Protein AF-A0A6A4B8Z6-F1 (afdb_monomer)

Radius of gyration: 20.0 Å; Cα contacts (8 Å, |Δi|>4): 43; chains: 1; bounding box: 44×34×50 Å

Organism: NCBI:txid129364

pLDDT: mean 90.83, std 5.11, range [62.97, 97.56]

Sequence (91 aa):
MSWESLKASGNPIYETAREFADVFPDKIPAELPADRGVRHEVDLAPGSTYCVTRQWPLPRDQVKAIDDFFEGRRQAGHVRESISPHSSPTF

Structure (mmCIF, N/CA/C/O backbone):
data_AF-A0A6A4B8Z6-F1
#
_entry.id   AF-A0A6A4B8Z6-F1
#
loop_
_atom_site.group_PDB
_atom_site.id
_atom_site.type_symbol
_atom_site.label_atom_id
_atom_site.label_alt_id
_atom_site.label_comp_id
_atom_site.label_asym_id
_atom_site.label_entity_id
_atom_site.label_seq_id
_atom_site.pdbx_PDB_ins_code
_atom_site.Cartn_x
_atom_site.Cartn_y
_atom_site.Cartn_z
_atom_site.occupancy
_atom_site.B_iso_or_equiv
_atom_site.auth_seq_id
_atom_site.auth_comp_id
_atom_site.auth_asym_id
_atom_site.auth_atom_id
_atom_site.pdbx_PDB_model_num
ATOM 1 N N . MET A 1 1 ? -7.190 11.948 13.828 1.00 62.97 1 MET A N 1
ATOM 2 C CA . MET A 1 1 ? -8.221 12.397 14.788 1.00 62.97 1 MET A CA 1
ATOM 3 C C . MET A 1 1 ? -8.208 11.378 15.916 1.00 62.97 1 MET A C 1
ATOM 5 O O . MET A 1 1 ? -8.369 10.208 15.609 1.00 62.97 1 MET A O 1
ATOM 9 N N . SER A 1 2 ? -7.868 11.750 17.153 1.00 85.06 2 SER A N 1
ATOM 10 C CA . SER A 1 2 ? -7.790 10.772 18.251 1.00 85.06 2 SER A CA 1
ATOM 11 C C . SER A 1 2 ? -9.183 10.471 18.813 1.00 85.06 2 SER A C 1
ATOM 13 O O . SER A 1 2 ? -10.091 11.299 18.694 1.00 85.06 2 SER A O 1
ATOM 15 N N . TRP A 1 3 ? -9.347 9.312 19.461 1.00 87.69 3 TRP A N 1
ATOM 16 C CA . TRP A 1 3 ? -10.575 8.960 20.190 1.00 87.69 3 TRP A CA 1
ATOM 17 C C . TRP A 1 3 ? -10.982 10.042 21.200 1.00 87.69 3 TRP A C 1
ATOM 19 O O . TRP A 1 3 ? -12.166 10.344 21.341 1.00 87.69 3 TRP A O 1
ATOM 29 N N . GLU A 1 4 ? -9.995 10.680 21.831 1.00 88.75 4 GLU A N 1
ATOM 30 C CA . GLU A 1 4 ? -10.188 11.798 22.759 1.00 88.75 4 GLU A CA 1
ATOM 31 C C . GLU A 1 4 ? -10.760 13.040 22.068 1.00 88.75 4 GLU A C 1
ATOM 33 O O . GLU A 1 4 ? -11.699 13.652 22.573 1.00 88.75 4 GLU A O 1
ATOM 38 N N . SER A 1 5 ? -10.264 13.394 20.876 1.00 90.06 5 SER A N 1
ATOM 39 C CA . SER A 1 5 ? -10.829 14.503 20.100 1.00 90.06 5 SER A CA 1
ATOM 40 C C . SER A 1 5 ? -12.268 14.222 19.662 1.00 90.06 5 SER A C 1
ATOM 42 O O . SER A 1 5 ? -13.099 15.128 19.677 1.00 90.06 5 SER A O 1
ATOM 44 N N . LEU A 1 6 ? -12.579 12.974 19.292 1.00 88.50 6 LEU A N 1
ATOM 45 C CA . LEU A 1 6 ? -13.931 12.582 18.894 1.00 88.50 6 LEU A CA 1
ATOM 46 C C . LEU A 1 6 ? -14.903 12.669 20.078 1.00 88.50 6 LEU A C 1
ATOM 48 O O . LEU A 1 6 ? -15.976 13.254 19.938 1.00 88.50 6 LEU A O 1
ATOM 52 N N . LYS A 1 7 ? -14.494 12.185 21.256 1.00 90.31 7 LYS A N 1
ATOM 53 C CA . LYS A 1 7 ? -15.271 12.297 22.496 1.00 90.31 7 LYS A CA 1
ATOM 54 C C . LYS A 1 7 ? -15.514 13.754 22.891 1.00 90.31 7 LYS A C 1
ATOM 56 O O . LYS A 1 7 ? -16.648 14.147 23.149 1.00 90.31 7 LYS A O 1
ATOM 61 N N . ALA A 1 8 ? -14.454 14.564 22.900 1.00 93.06 8 ALA A N 1
ATOM 62 C CA . ALA A 1 8 ? -14.506 15.967 23.308 1.00 93.06 8 ALA A CA 1
ATOM 63 C C . ALA A 1 8 ? -15.365 16.834 22.375 1.00 93.06 8 ALA A C 1
ATOM 65 O O . ALA A 1 8 ? -15.922 17.838 22.810 1.00 93.06 8 ALA A O 1
ATOM 66 N N . SER A 1 9 ? -15.506 16.439 21.106 1.00 93.12 9 SER A N 1
ATOM 67 C CA . SER A 1 9 ? -16.354 17.147 20.142 1.00 93.12 9 SER A CA 1
ATOM 68 C C . SER A 1 9 ? -17.861 16.997 20.395 1.00 93.12 9 SER A C 1
ATOM 70 O O . SER A 1 9 ? -18.647 17.670 19.734 1.00 93.12 9 SER A O 1
ATOM 72 N N . GLY A 1 10 ? -18.280 16.120 21.319 1.00 91.31 10 GLY A N 1
ATOM 73 C CA . GLY A 1 10 ? -19.697 15.828 21.555 1.00 91.31 10 GLY A CA 1
ATOM 74 C C . GLY A 1 10 ? -20.374 15.153 20.359 1.00 91.31 10 GLY A C 1
ATOM 75 O O . GLY A 1 10 ? -21.593 15.229 20.216 1.00 91.31 10 GLY A O 1
ATOM 76 N N . ASN A 1 11 ? -19.590 14.529 19.472 1.00 90.94 11 ASN A N 1
ATOM 77 C CA . ASN A 1 11 ? -20.118 13.884 18.282 1.00 90.94 11 ASN A CA 1
ATOM 78 C C . ASN A 1 11 ? -21.015 12.701 18.696 1.00 90.94 11 ASN A C 1
ATOM 80 O O . ASN A 1 11 ? -20.529 11.797 19.382 1.00 90.94 11 ASN A O 1
ATOM 84 N N . PRO A 1 12 ? -22.289 12.659 18.261 1.00 93.31 12 PRO A N 1
ATOM 85 C CA . PRO A 1 12 ? -23.224 11.596 18.636 1.00 93.31 12 PRO A CA 1
ATOM 86 C C . PRO A 1 12 ? -22.782 10.204 18.163 1.00 93.31 12 PRO A C 1
ATOM 88 O O . PRO A 1 12 ? -23.282 9.202 18.661 1.00 93.31 12 PRO A O 1
ATOM 91 N N . ILE A 1 13 ? -21.833 10.130 17.226 1.00 90.81 13 ILE A N 1
ATOM 92 C CA . ILE A 1 13 ? -21.278 8.880 16.700 1.00 90.81 13 ILE A CA 1
ATOM 93 C C . ILE A 1 13 ? -20.213 8.291 17.641 1.00 90.81 13 ILE A C 1
ATOM 95 O O . ILE A 1 13 ? -19.836 7.141 17.455 1.00 90.81 13 ILE A O 1
ATOM 99 N N . TYR A 1 14 ? -19.726 9.018 18.659 1.00 92.00 14 TYR A N 1
ATOM 100 C CA . TYR A 1 14 ? -18.632 8.539 19.519 1.00 92.00 14 TYR A CA 1
ATOM 101 C C . TYR A 1 14 ? -18.906 7.158 20.130 1.00 92.00 14 TYR A C 1
ATOM 103 O O . TYR A 1 14 ? -18.065 6.273 19.993 1.00 92.00 14 TYR A O 1
ATOM 111 N N . GLU A 1 15 ? -20.074 6.959 20.747 1.00 93.12 15 GLU A N 1
ATOM 112 C CA . GLU A 1 15 ? -20.430 5.682 21.381 1.00 93.12 15 GLU A CA 1
ATOM 113 C C . GLU A 1 15 ? -20.481 4.543 20.355 1.00 93.12 15 GLU A C 1
ATOM 115 O O . GLU A 1 15 ? -19.849 3.507 20.548 1.00 93.12 15 GLU A O 1
ATOM 120 N N . THR A 1 16 ? -21.133 4.769 19.209 1.00 93.31 16 THR A N 1
ATOM 121 C CA . THR A 1 16 ? -21.189 3.786 18.118 1.00 93.31 16 THR A CA 1
ATOM 122 C C . THR A 1 16 ? -19.801 3.479 17.563 1.00 93.31 16 THR A C 1
ATOM 124 O O . THR A 1 16 ? -19.442 2.324 17.392 1.00 93.31 16 THR A O 1
ATOM 127 N N . ALA A 1 17 ? -18.972 4.486 17.295 1.00 91.06 17 ALA A N 1
ATOM 128 C CA . ALA A 1 17 ? -17.622 4.259 16.791 1.00 91.06 17 ALA A CA 1
ATOM 129 C C . ALA A 1 17 ? -16.760 3.504 17.812 1.00 91.06 17 ALA A C 1
ATOM 131 O O . ALA A 1 17 ? -15.932 2.680 17.427 1.00 91.06 17 ALA A O 1
ATOM 132 N N . ARG A 1 18 ? -16.958 3.771 19.110 1.00 91.81 18 ARG A N 1
ATOM 133 C CA . ARG A 1 18 ? -16.217 3.115 20.187 1.00 91.81 18 ARG A CA 1
ATOM 134 C C . ARG A 1 18 ? -16.587 1.640 20.335 1.00 91.81 18 ARG A C 1
ATOM 136 O O . ARG A 1 18 ? -15.701 0.852 20.653 1.00 91.81 18 ARG A O 1
ATOM 143 N N . GLU A 1 19 ? -17.841 1.278 20.075 1.00 94.25 19 GLU A N 1
ATOM 144 C CA . GLU A 1 19 ? -18.309 -0.115 20.017 1.00 94.25 19 GLU A CA 1
ATOM 145 C C . GLU A 1 19 ? -17.541 -0.935 18.967 1.00 94.25 19 GLU A C 1
ATOM 147 O O . GLU A 1 19 ? -17.157 -2.066 19.244 1.00 94.25 19 GLU A O 1
ATOM 152 N N . PHE A 1 20 ? -17.234 -0.335 17.812 1.00 92.12 20 PHE A N 1
ATOM 153 C CA . PHE A 1 20 ? -16.495 -0.967 16.708 1.00 92.12 20 PHE A CA 1
ATOM 154 C C . PHE A 1 20 ? -15.010 -0.576 16.672 1.00 92.12 20 PHE A C 1
ATOM 156 O O . PHE A 1 20 ? -14.397 -0.527 15.603 1.00 92.12 20 PHE A O 1
ATOM 163 N N . ALA A 1 21 ? -14.408 -0.242 17.818 1.00 89.56 21 ALA A N 1
ATOM 164 C CA . ALA A 1 21 ? -13.016 0.217 17.864 1.00 89.56 21 ALA A CA 1
ATOM 165 C C . ALA A 1 21 ? -12.012 -0.826 17.330 1.00 89.56 21 ALA A C 1
ATOM 167 O O . ALA A 1 21 ? -10.949 -0.455 16.838 1.00 89.56 21 ALA A O 1
ATOM 168 N N . ASP A 1 22 ? -12.352 -2.114 17.393 1.00 87.00 22 ASP A N 1
ATOM 169 C CA . ASP A 1 22 ? -11.587 -3.228 16.825 1.00 87.00 22 ASP A CA 1
ATOM 170 C C . ASP A 1 22 ? -11.535 -3.203 15.287 1.00 87.00 22 ASP A C 1
ATOM 172 O O . ASP A 1 22 ? -10.539 -3.621 14.696 1.00 87.00 22 ASP A O 1
ATOM 176 N N . VAL A 1 23 ? -12.567 -2.655 14.636 1.00 87.69 23 VAL A N 1
ATOM 177 C CA . VAL A 1 23 ? -12.630 -2.458 13.177 1.00 87.69 23 VAL A CA 1
ATOM 178 C C . VAL A 1 23 ? -11.748 -1.288 12.722 1.00 87.69 23 VAL A C 1
ATOM 180 O O . VAL A 1 23 ? 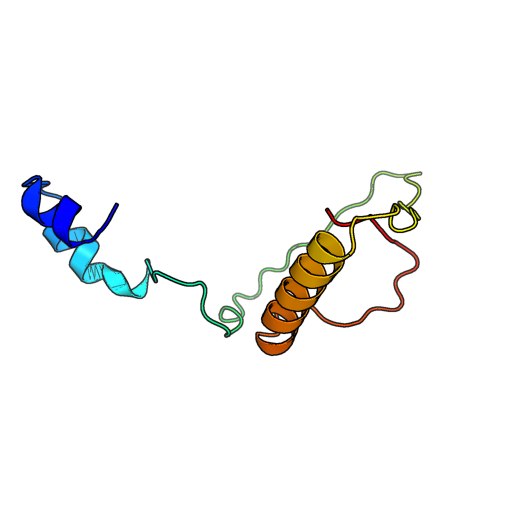-11.328 -1.242 11.563 1.00 87.69 23 VAL A O 1
ATOM 183 N N . PHE A 1 24 ? -11.416 -0.364 13.628 1.00 86.94 24 PHE A N 1
ATOM 184 C CA . PHE A 1 24 ? -10.600 0.825 13.358 1.00 86.94 24 PHE A CA 1
ATOM 185 C C . PHE A 1 24 ? -9.275 0.810 14.142 1.00 86.94 24 PHE A C 1
ATOM 187 O O . PHE A 1 24 ? -9.035 1.703 14.961 1.00 86.94 24 PHE A O 1
ATOM 194 N N . PRO A 1 25 ? -8.390 -0.180 13.918 1.00 85.75 25 PRO A N 1
ATOM 195 C CA . PRO A 1 25 ? -7.122 -0.240 14.626 1.00 85.75 25 PRO A CA 1
ATOM 196 C C . PRO A 1 25 ? -6.193 0.900 14.184 1.00 85.75 25 PRO A C 1
ATOM 198 O O . PRO A 1 25 ? -6.121 1.249 13.005 1.00 85.75 25 PRO A O 1
ATOM 201 N N . ASP A 1 26 ? -5.406 1.433 15.122 1.00 84.44 26 ASP A N 1
ATOM 202 C CA . ASP A 1 26 ? -4.428 2.500 14.842 1.00 84.44 26 ASP A CA 1
ATOM 203 C C . ASP A 1 26 ? -3.315 2.053 13.876 1.00 84.44 26 ASP A C 1
ATOM 205 O O . ASP A 1 26 ? -2.642 2.875 13.249 1.00 84.44 26 ASP A O 1
ATOM 209 N N . LYS A 1 27 ? -3.087 0.739 13.776 1.00 83.31 27 LYS A N 1
ATOM 210 C CA . LYS A 1 27 ? -2.110 0.114 12.881 1.00 83.31 27 LYS A CA 1
ATOM 211 C C . LYS A 1 27 ? -2.747 -1.082 12.192 1.00 83.31 27 LYS A C 1
ATOM 213 O O . LYS A 1 27 ? -3.507 -1.823 12.806 1.00 83.31 27 LYS A O 1
ATOM 218 N N . ILE A 1 28 ? -2.383 -1.299 10.931 1.00 81.94 28 ILE A N 1
ATOM 219 C CA . ILE A 1 28 ? -2.803 -2.491 10.192 1.00 81.94 28 ILE A CA 1
ATOM 220 C C . ILE A 1 28 ? -2.227 -3.727 10.906 1.00 81.94 28 ILE A C 1
ATOM 222 O O . ILE A 1 28 ? -1.011 -3.758 11.129 1.00 81.94 28 ILE A O 1
ATOM 226 N N . PRO A 1 29 ? -3.057 -4.725 11.264 1.00 82.56 29 PRO A N 1
ATOM 227 C CA . PRO A 1 29 ? -2.581 -5.967 11.859 1.00 82.56 29 PRO A CA 1
ATOM 228 C C . PRO A 1 29 ? -1.545 -6.660 10.971 1.00 82.56 29 PRO A C 1
ATOM 230 O O . PRO A 1 29 ? -1.578 -6.551 9.746 1.00 82.56 29 PRO A O 1
ATOM 233 N N . ALA A 1 30 ? -0.626 -7.394 11.594 1.00 80.25 30 ALA A N 1
ATOM 234 C CA . ALA A 1 30 ? 0.368 -8.186 10.873 1.00 80.25 30 ALA A CA 1
ATOM 235 C C . ALA A 1 30 ? -0.197 -9.517 10.334 1.00 80.25 30 ALA A C 1
ATOM 237 O O . ALA A 1 30 ? 0.541 -10.306 9.757 1.00 80.25 30 ALA A O 1
ATOM 238 N N . GLU A 1 31 ? -1.484 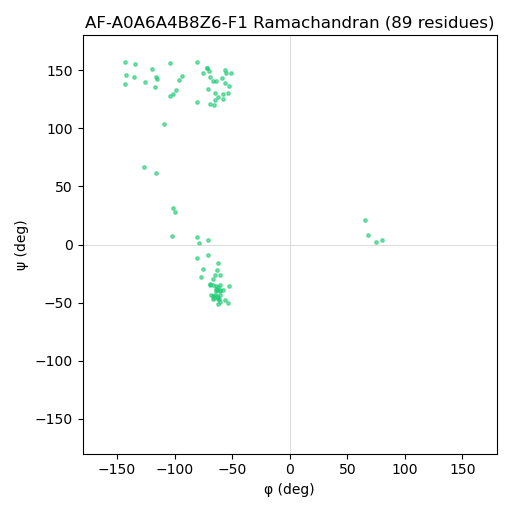-9.782 10.550 1.00 81.25 31 GLU A N 1
ATOM 239 C CA . GLU A 1 31 ? -2.156 -11.004 10.124 1.00 81.25 31 GLU A CA 1
ATOM 240 C C . GLU A 1 31 ? -2.873 -10.788 8.791 1.00 81.25 31 GLU A C 1
ATOM 242 O O . GLU A 1 31 ? -3.482 -9.742 8.550 1.00 81.25 31 GLU A O 1
ATOM 247 N N . LEU A 1 32 ? -2.832 -11.806 7.929 1.00 80.88 32 LEU A N 1
ATOM 248 C CA . LEU A 1 32 ? -3.630 -11.800 6.712 1.00 80.88 32 LEU A CA 1
ATOM 249 C C . LEU A 1 32 ? -5.123 -11.865 7.069 1.00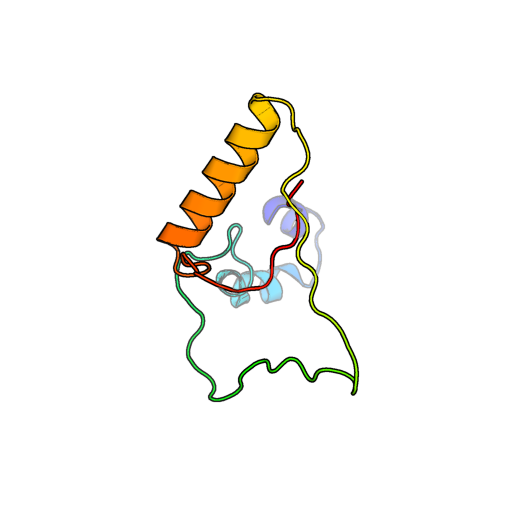 80.88 32 LEU A C 1
ATOM 251 O O . LEU A 1 32 ? -5.505 -12.628 7.960 1.00 80.88 32 LEU A O 1
ATOM 255 N N . PRO A 1 33 ? -5.986 -11.121 6.356 1.00 83.25 33 PRO A N 1
ATOM 256 C CA . PRO A 1 33 ? -7.424 -11.249 6.523 1.00 83.25 33 PRO A CA 1
ATOM 257 C C . PRO A 1 33 ? -7.881 -12.694 6.313 1.00 83.25 33 PRO A C 1
ATOM 259 O O . PRO A 1 33 ? -7.326 -13.414 5.478 1.00 83.25 33 PRO A O 1
ATOM 262 N N . ALA A 1 34 ? -8.933 -13.094 7.028 1.00 86.94 34 ALA A N 1
ATOM 263 C CA . ALA A 1 34 ? -9.566 -14.392 6.825 1.00 86.94 34 ALA A CA 1
ATOM 264 C C . ALA A 1 34 ? -9.928 -14.597 5.345 1.00 86.94 34 ALA A C 1
ATOM 266 O O . ALA A 1 34 ? -10.461 -13.688 4.698 1.00 86.94 34 ALA A O 1
ATOM 267 N N . ASP A 1 35 ? -9.656 -15.792 4.817 1.00 89.81 35 ASP A N 1
ATOM 268 C CA . ASP A 1 35 ? -10.002 -16.124 3.438 1.00 89.81 35 ASP A CA 1
ATOM 269 C C . ASP A 1 35 ? -11.527 -16.139 3.272 1.00 89.81 35 ASP A C 1
ATOM 271 O O . ASP A 1 35 ? -12.236 -16.899 3.931 1.00 89.81 35 ASP A O 1
ATOM 275 N N . ARG A 1 36 ? -12.034 -15.275 2.389 1.00 93.31 36 ARG A N 1
ATOM 276 C CA . ARG A 1 36 ? -13.462 -15.170 2.057 1.00 93.31 36 ARG A CA 1
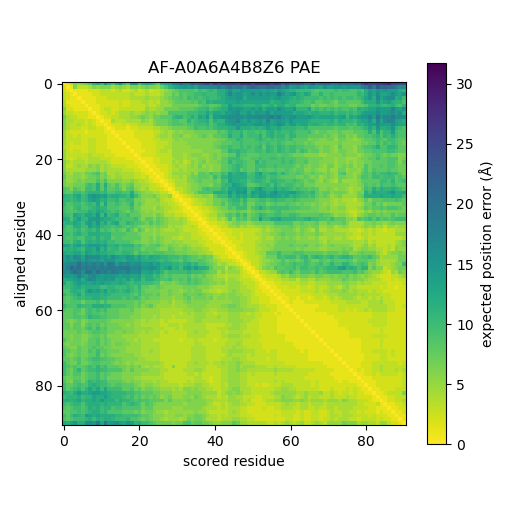ATOM 277 C C . ARG A 1 36 ? -13.808 -15.846 0.727 1.00 93.31 36 ARG A C 1
ATOM 279 O O . ARG A 1 36 ? -14.917 -15.669 0.236 1.00 93.31 36 ARG A O 1
ATOM 286 N N . GLY A 1 37 ? -12.867 -16.567 0.113 1.00 93.88 37 GLY A N 1
ATOM 287 C CA . GLY A 1 37 ? -13.057 -17.246 -1.172 1.00 93.88 37 GLY A CA 1
ATOM 288 C C . GLY A 1 37 ? -13.068 -16.317 -2.391 1.00 93.88 37 GLY A C 1
ATOM 289 O O . GLY A 1 37 ? -13.233 -16.786 -3.512 1.00 93.88 37 GLY A O 1
ATOM 290 N N . VAL A 1 38 ? -12.866 -15.010 -2.197 1.00 92.50 38 VAL A N 1
ATOM 291 C CA . VAL A 1 38 ? -12.768 -14.016 -3.274 1.00 92.50 38 VAL A CA 1
ATOM 292 C C . VAL A 1 38 ? -11.303 -13.633 -3.455 1.00 92.50 38 VAL A C 1
ATOM 294 O O . VAL A 1 38 ? -10.627 -13.262 -2.494 1.00 92.50 38 VAL A O 1
ATOM 297 N N . ARG A 1 39 ? -10.805 -13.717 -4.691 1.00 91.56 39 ARG A N 1
ATOM 298 C CA . ARG A 1 39 ? -9.428 -13.366 -5.056 1.00 91.56 39 ARG A CA 1
ATOM 299 C C . ARG A 1 39 ? -9.437 -12.190 -6.025 1.00 91.56 39 ARG A C 1
ATOM 301 O O . ARG A 1 39 ? -10.334 -12.074 -6.853 1.00 91.56 39 ARG A O 1
ATOM 308 N N . HIS A 1 40 ? -8.443 -11.316 -5.898 1.00 91.44 40 HIS A N 1
ATOM 309 C CA . HIS A 1 40 ? -8.189 -10.298 -6.907 1.00 91.44 40 HIS A CA 1
ATOM 310 C C . HIS A 1 40 ? -7.413 -10.937 -8.057 1.00 91.44 40 HIS A C 1
ATOM 312 O O . HIS A 1 40 ? -6.335 -11.490 -7.837 1.00 91.44 40 HIS A O 1
ATOM 318 N N . GLU A 1 41 ? -7.970 -10.854 -9.258 1.00 94.38 41 GLU A N 1
ATOM 319 C CA . GLU A 1 41 ? -7.319 -11.240 -10.503 1.00 94.38 41 GLU A CA 1
ATOM 320 C C . GLU A 1 41 ? -7.144 -9.988 -11.366 1.00 94.38 41 GLU A C 1
ATOM 322 O O . GLU A 1 41 ? -7.978 -9.079 -11.337 1.00 94.38 41 GLU A O 1
ATOM 327 N N . VAL A 1 42 ? -6.019 -9.915 -12.074 1.00 91.50 42 VAL A N 1
ATOM 328 C CA . VAL A 1 42 ? -5.697 -8.797 -12.962 1.00 91.50 42 VAL A CA 1
ATOM 329 C C . VAL A 1 42 ? -5.784 -9.303 -14.392 1.00 91.50 42 VAL A C 1
ATOM 331 O O . VAL A 1 42 ? -4.872 -9.983 -14.865 1.00 91.50 42 VAL A O 1
ATOM 334 N N . ASP A 1 43 ? -6.868 -8.946 -15.075 1.00 92.62 43 ASP A N 1
ATOM 335 C CA . ASP A 1 43 ? -7.025 -9.223 -16.498 1.00 92.62 43 ASP A CA 1
ATOM 336 C C . ASP A 1 43 ? -6.082 -8.346 -17.321 1.00 92.62 43 ASP A C 1
ATOM 338 O O . ASP A 1 43 ? -5.975 -7.131 -17.127 1.00 92.62 43 ASP A O 1
ATOM 342 N N . LEU A 1 44 ? -5.402 -8.969 -18.279 1.00 90.06 44 LEU A N 1
ATOM 343 C CA . LEU A 1 44 ? -4.489 -8.285 -19.183 1.00 90.06 44 LEU A CA 1
ATOM 344 C C . LEU A 1 44 ? -5.186 -8.005 -20.508 1.00 90.06 44 LEU A C 1
ATOM 346 O O . LEU A 1 44 ? -5.801 -8.889 -21.107 1.00 90.06 44 LEU A O 1
ATOM 350 N N . ALA A 1 45 ? -5.050 -6.775 -20.998 1.00 93.06 45 ALA A N 1
ATOM 351 C CA . ALA A 1 45 ? -5.518 -6.438 -22.332 1.00 93.06 45 ALA A CA 1
ATOM 352 C C . ALA A 1 45 ? -4.723 -7.235 -23.391 1.00 93.06 45 ALA A C 1
ATOM 354 O O . ALA A 1 45 ? -3.501 -7.374 -23.265 1.00 93.06 45 ALA A O 1
ATOM 355 N N . PRO A 1 46 ? -5.365 -7.727 -24.467 1.00 94.69 46 PRO A N 1
ATOM 356 C CA . PRO A 1 46 ? -4.660 -8.414 -25.543 1.00 94.69 46 PRO A CA 1
ATOM 357 C C . PRO A 1 46 ? -3.513 -7.564 -26.107 1.00 94.69 46 PRO A C 1
ATOM 359 O O . PRO A 1 46 ? -3.698 -6.394 -26.438 1.00 94.69 46 PRO A O 1
ATOM 362 N N . GLY A 1 47 ? -2.322 -8.156 -26.220 1.00 92.25 47 GLY A N 1
ATOM 363 C CA . GLY A 1 47 ? -1.126 -7.473 -26.724 1.00 92.25 47 GLY A CA 1
ATOM 364 C C . GLY A 1 47 ? -0.404 -6.579 -25.709 1.00 92.25 47 GLY A C 1
ATOM 365 O O . GLY A 1 47 ? 0.578 -5.939 -26.079 1.00 92.25 47 GLY A O 1
ATOM 366 N N . SER A 1 48 ? -0.835 -6.534 -24.441 1.00 88.94 48 SER A N 1
ATOM 367 C CA . SER A 1 48 ? -0.110 -5.796 -23.405 1.00 88.94 48 SER A CA 1
ATOM 368 C C . SER A 1 48 ? 1.268 -6.407 -23.153 1.00 88.94 48 SER A C 1
ATOM 370 O O . SER A 1 48 ? 1.387 -7.608 -22.905 1.00 88.94 48 SER A O 1
ATOM 372 N N . THR A 1 49 ? 2.299 -5.568 -23.148 1.00 86.44 49 THR A N 1
ATOM 373 C CA . THR A 1 49 ? 3.634 -5.942 -22.679 1.00 86.44 49 THR A CA 1
ATOM 374 C C . THR A 1 49 ? 3.800 -5.570 -21.217 1.00 86.44 49 THR A C 1
ATOM 376 O O . THR A 1 49 ? 3.321 -4.533 -20.762 1.00 86.44 49 THR A O 1
ATOM 379 N N . 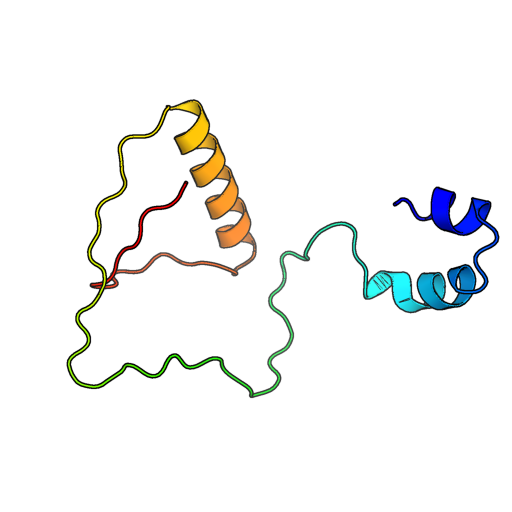TYR A 1 50 ? 4.535 -6.394 -20.490 1.00 82.12 50 TYR A N 1
ATOM 380 C CA . TYR A 1 50 ? 4.781 -6.194 -19.075 1.00 82.12 50 TYR A CA 1
ATOM 381 C C . TYR A 1 50 ? 5.796 -5.090 -18.784 1.00 82.12 50 TYR A C 1
ATOM 383 O O . TYR A 1 50 ? 6.752 -4.891 -19.534 1.00 82.12 50 TYR A O 1
ATOM 391 N N . CYS A 1 51 ? 5.613 -4.402 -17.655 1.00 83.81 51 CYS A N 1
ATOM 392 C CA . CYS A 1 51 ? 6.611 -3.475 -17.133 1.00 83.81 51 CYS A CA 1
ATOM 393 C C . CYS A 1 51 ? 7.832 -4.258 -16.636 1.00 83.81 51 CYS A C 1
ATOM 395 O O . CYS A 1 51 ? 7.717 -5.085 -15.730 1.00 83.81 51 CYS A O 1
ATOM 397 N N . VAL A 1 52 ? 8.999 -3.968 -17.212 1.00 90.31 52 VAL A N 1
ATOM 398 C CA . VAL A 1 52 ? 10.304 -4.484 -16.770 1.00 90.31 52 VAL A CA 1
ATOM 399 C C . VAL A 1 52 ? 11.233 -3.300 -16.544 1.00 90.31 52 VAL A C 1
ATOM 401 O O . VAL A 1 52 ? 12.184 -3.051 -17.285 1.00 90.31 52 VAL A O 1
ATOM 404 N N . THR A 1 53 ? 10.902 -2.506 -15.532 1.00 90.62 53 THR A N 1
ATOM 405 C CA . THR A 1 53 ? 11.636 -1.284 -15.210 1.00 90.62 53 THR A CA 1
ATOM 406 C C . THR A 1 53 ? 12.561 -1.547 -14.030 1.00 90.62 53 THR A C 1
ATOM 408 O O . THR A 1 53 ? 12.139 -2.100 -13.010 1.00 90.62 53 THR A O 1
ATOM 411 N N . ARG A 1 54 ? 13.839 -1.174 -14.172 1.00 90.44 54 ARG A N 1
ATOM 412 C CA . ARG A 1 54 ? 14.820 -1.258 -13.082 1.00 90.44 54 ARG A CA 1
ATOM 413 C C . ARG A 1 54 ? 14.541 -0.186 -12.032 1.00 90.44 54 ARG A C 1
ATOM 415 O O . ARG A 1 54 ? 14.038 0.884 -12.359 1.00 90.44 54 ARG A O 1
ATOM 422 N N . GLN A 1 55 ? 14.925 -0.462 -10.789 1.00 94.06 55 GLN A N 1
ATOM 423 C CA . GLN A 1 55 ? 14.884 0.535 -9.725 1.00 94.06 55 GLN A CA 1
ATOM 424 C C . GLN A 1 55 ? 15.742 1.747 -10.109 1.00 94.06 55 GLN A C 1
ATOM 426 O O . GLN A 1 55 ? 16.905 1.597 -10.495 1.00 94.06 55 GLN A O 1
ATOM 431 N N . TRP A 1 56 ? 15.167 2.944 -10.005 1.00 94.31 56 TRP A N 1
ATOM 432 C CA . TRP A 1 56 ? 15.911 4.179 -10.230 1.00 94.31 56 TRP A CA 1
ATOM 433 C C . TRP A 1 56 ? 16.887 4.438 -9.082 1.00 94.31 56 TRP A C 1
ATOM 435 O O . TRP A 1 56 ? 16.615 4.007 -7.959 1.00 94.31 56 TRP A O 1
ATOM 445 N N . PRO A 1 57 ? 18.010 5.138 -9.327 1.00 95.25 57 PRO A N 1
ATOM 446 C CA . PRO A 1 57 ? 18.907 5.533 -8.252 1.00 95.25 57 PRO A CA 1
ATOM 447 C C . PRO A 1 57 ? 18.157 6.387 -7.228 1.00 95.25 57 PRO A C 1
ATOM 449 O O . PRO A 1 57 ? 17.570 7.406 -7.588 1.00 95.25 57 PRO A O 1
ATOM 452 N N . LEU A 1 58 ? 18.195 5.972 -5.964 1.00 96.88 58 LEU A N 1
ATOM 453 C CA . LEU A 1 58 ? 17.598 6.696 -4.846 1.00 96.88 58 LEU A CA 1
ATOM 454 C C . LEU A 1 58 ? 18.679 7.079 -3.820 1.00 96.88 58 LEU A C 1
ATOM 456 O O . LEU A 1 58 ? 19.684 6.369 -3.689 1.00 96.88 58 LEU A O 1
ATOM 460 N N . PRO A 1 59 ? 18.489 8.183 -3.076 1.00 97.56 59 PRO A N 1
ATOM 461 C CA . PRO A 1 59 ? 19.261 8.490 -1.878 1.00 97.56 59 PRO A CA 1
ATOM 462 C C . PRO A 1 59 ? 19.288 7.318 -0.884 1.00 97.56 59 PRO A C 1
ATOM 464 O O . PRO A 1 59 ? 18.334 6.548 -0.775 1.00 97.56 59 PRO A O 1
ATOM 467 N N . ARG A 1 60 ? 20.391 7.170 -0.142 1.00 96.81 60 ARG A N 1
ATOM 468 C CA . ARG A 1 60 ? 20.605 6.013 0.751 1.00 96.81 60 ARG A CA 1
ATOM 469 C C . ARG A 1 60 ? 19.573 5.921 1.875 1.00 96.81 60 ARG A C 1
ATOM 471 O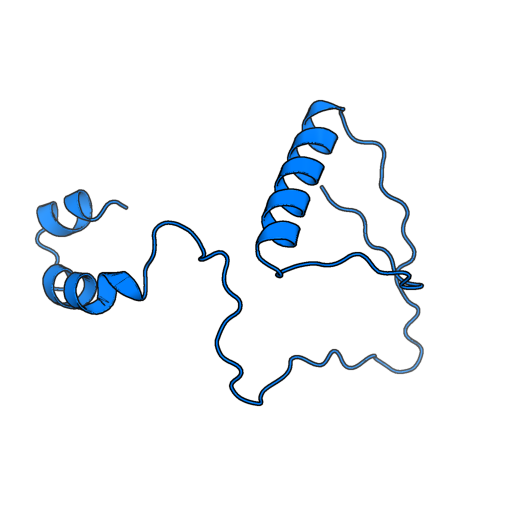 O . ARG A 1 60 ? 19.192 4.823 2.263 1.00 96.81 60 ARG A O 1
ATOM 478 N N . ASP A 1 61 ? 19.151 7.060 2.404 1.00 97.44 61 ASP A N 1
ATOM 479 C CA . ASP A 1 61 ? 18.103 7.175 3.416 1.00 97.44 61 ASP A CA 1
ATOM 480 C C . ASP A 1 61 ? 16.743 6.712 2.881 1.00 97.44 61 ASP A C 1
ATOM 482 O O . ASP A 1 61 ? 16.036 5.979 3.571 1.00 97.44 61 ASP A O 1
ATOM 486 N N . GLN A 1 62 ? 16.424 7.047 1.629 1.00 97.06 62 GLN A N 1
ATOM 487 C CA . GLN A 1 62 ? 15.201 6.596 0.970 1.00 97.06 62 GLN A CA 1
ATOM 488 C C . GLN A 1 62 ? 15.227 5.087 0.699 1.00 97.06 62 GLN A C 1
ATOM 490 O O . GLN A 1 62 ? 14.252 4.401 0.997 1.00 97.06 62 GLN A O 1
ATOM 495 N N . VAL A 1 63 ? 16.357 4.548 0.220 1.00 96.56 63 VAL A N 1
ATOM 496 C CA . VAL A 1 63 ? 16.536 3.092 0.059 1.00 96.56 63 VAL A CA 1
ATOM 497 C C . VAL A 1 63 ? 16.302 2.378 1.389 1.00 96.56 63 VAL A C 1
ATOM 499 O O . VAL A 1 63 ? 15.510 1.444 1.448 1.00 96.56 63 VAL A O 1
ATOM 502 N N . LYS A 1 64 ? 16.906 2.872 2.478 1.00 97.06 64 LYS A N 1
ATOM 503 C CA . LYS A 1 64 ? 16.727 2.277 3.805 1.00 97.06 64 LYS A CA 1
ATOM 504 C C . LYS A 1 64 ? 15.262 2.296 4.259 1.00 97.06 64 LYS A C 1
ATOM 506 O O . LYS A 1 64 ? 14.788 1.306 4.805 1.00 97.06 64 LYS A O 1
ATOM 511 N N . ALA A 1 65 ? 14.549 3.402 4.051 1.00 97.19 65 ALA A N 1
ATOM 512 C CA . ALA A 1 65 ? 13.142 3.506 4.436 1.00 97.19 65 ALA A CA 1
ATOM 513 C C . ALA A 1 65 ? 12.253 2.515 3.664 1.00 97.19 65 ALA A C 1
ATOM 515 O O . ALA A 1 65 ? 11.350 1.912 4.246 1.00 97.19 65 ALA A O 1
ATOM 516 N N . ILE A 1 66 ? 12.533 2.322 2.372 1.00 96.62 66 ILE A N 1
ATOM 517 C CA . ILE A 1 66 ? 11.848 1.341 1.526 1.00 96.62 66 ILE A CA 1
ATOM 518 C C . ILE A 1 66 ? 12.145 -0.085 2.008 1.00 96.62 66 ILE A C 1
ATOM 520 O O . ILE A 1 66 ? 11.215 -0.877 2.169 1.00 96.62 66 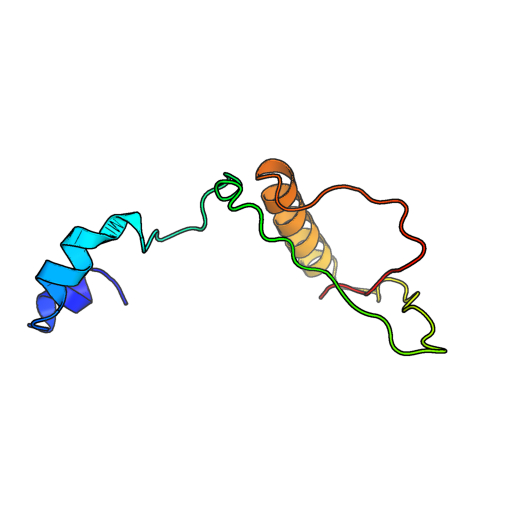ILE A O 1
ATOM 524 N N . ASP A 1 67 ? 13.408 -0.402 2.295 1.00 96.19 67 ASP A N 1
ATOM 525 C CA . ASP A 1 67 ? 13.810 -1.721 2.796 1.00 96.19 67 ASP A CA 1
ATOM 526 C C . ASP A 1 67 ? 13.147 -2.038 4.148 1.00 96.19 67 ASP A C 1
ATOM 528 O O . ASP A 1 67 ? 12.547 -3.104 4.309 1.00 96.19 67 ASP A O 1
ATOM 532 N N . ASP A 1 68 ? 13.172 -1.094 5.099 1.00 96.69 68 ASP A N 1
ATOM 533 C CA . ASP A 1 68 ? 12.516 -1.238 6.406 1.00 96.69 68 ASP A CA 1
ATOM 534 C C . ASP A 1 68 ? 10.991 -1.444 6.242 1.00 96.69 68 ASP A C 1
ATOM 536 O O . ASP A 1 68 ? 10.384 -2.263 6.943 1.00 96.69 68 ASP A O 1
ATOM 540 N N . PHE A 1 69 ? 10.360 -0.732 5.296 1.00 94.44 69 PHE A N 1
ATOM 541 C CA . PHE A 1 69 ? 8.939 -0.887 4.981 1.00 94.44 69 PHE A CA 1
ATOM 542 C C . PHE A 1 69 ? 8.631 -2.296 4.462 1.00 94.44 69 PHE A C 1
ATOM 544 O O . PHE A 1 69 ? 7.733 -2.963 4.986 1.00 94.44 69 PHE A O 1
ATOM 551 N N . PHE A 1 70 ? 9.371 -2.773 3.458 1.00 94.69 70 PHE A N 1
ATOM 552 C CA . PHE A 1 70 ? 9.138 -4.095 2.878 1.00 94.69 70 PHE A CA 1
ATOM 553 C C . PHE A 1 70 ? 9.450 -5.227 3.852 1.00 94.69 70 PHE A C 1
ATOM 555 O O . PHE A 1 70 ? 8.711 -6.210 3.860 1.00 94.69 70 PHE A O 1
ATOM 562 N N . GLU A 1 71 ? 10.454 -5.083 4.719 1.00 95.31 71 GLU A N 1
ATOM 563 C CA . GLU A 1 71 ? 10.736 -6.076 5.758 1.00 95.31 71 GLU A CA 1
ATOM 564 C C . GLU A 1 71 ? 9.566 -6.201 6.743 1.00 95.31 71 GLU A C 1
ATOM 566 O O . GLU A 1 71 ? 9.106 -7.311 7.020 1.00 95.31 71 GLU A O 1
ATOM 571 N N . GLY A 1 72 ? 8.993 -5.078 7.192 1.00 93.12 72 GLY A N 1
ATOM 572 C CA . GLY A 1 72 ? 7.788 -5.098 8.024 1.00 93.12 72 GLY A CA 1
ATOM 573 C C . GLY A 1 72 ? 6.594 -5.758 7.323 1.00 93.12 72 GLY A C 1
ATOM 574 O O . GLY A 1 72 ? 5.855 -6.537 7.929 1.00 93.12 72 GLY A O 1
ATOM 575 N N . ARG A 1 73 ? 6.411 -5.511 6.017 1.00 92.56 73 ARG A N 1
ATOM 576 C CA . ARG A 1 73 ? 5.352 -6.165 5.226 1.00 92.56 73 ARG A CA 1
ATOM 577 C C . ARG A 1 73 ? 5.617 -7.658 5.015 1.00 92.56 73 ARG A C 1
ATOM 579 O O . ARG A 1 73 ? 4.655 -8.424 4.993 1.00 92.56 73 ARG A O 1
ATOM 586 N N . ARG A 1 74 ? 6.880 -8.069 4.872 1.00 92.88 74 ARG A N 1
ATOM 587 C CA 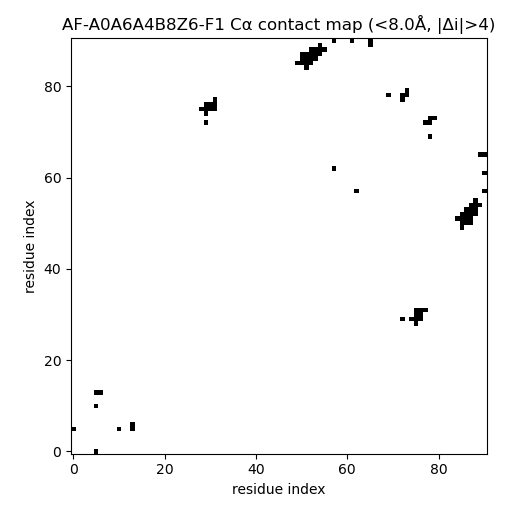. ARG A 1 74 ? 7.297 -9.470 4.713 1.00 92.88 74 ARG A CA 1
ATOM 588 C C . ARG A 1 74 ? 7.012 -10.264 5.981 1.00 92.88 74 ARG A C 1
ATOM 590 O O . ARG A 1 74 ? 6.405 -11.327 5.903 1.00 92.88 74 ARG A O 1
ATOM 597 N N . GLN A 1 75 ? 7.376 -9.721 7.143 1.00 91.19 75 GLN A N 1
ATOM 598 C CA . GLN A 1 75 ? 7.090 -10.333 8.447 1.00 91.19 75 GLN A CA 1
ATOM 599 C C . GLN A 1 75 ? 5.586 -10.499 8.693 1.00 91.19 75 GLN A C 1
ATOM 601 O O . GLN A 1 75 ? 5.160 -11.503 9.253 1.00 91.19 75 GLN A O 1
ATOM 606 N N . ALA A 1 76 ? 4.781 -9.552 8.210 1.00 89.94 76 ALA A N 1
ATOM 607 C CA . ALA A 1 76 ? 3.323 -9.608 8.257 1.00 89.94 76 ALA A CA 1
ATOM 608 C C . ALA A 1 76 ? 2.677 -10.482 7.154 1.00 89.94 76 ALA A C 1
ATOM 610 O O . ALA A 1 76 ? 1.465 -10.458 6.963 1.00 89.94 76 ALA A O 1
ATOM 611 N N . GLY A 1 77 ? 3.466 -11.200 6.346 1.00 90.00 77 GLY A N 1
ATOM 612 C CA . GLY A 1 77 ? 2.954 -12.076 5.285 1.00 90.00 77 GLY A CA 1
ATOM 613 C C . GLY A 1 77 ? 2.275 -11.355 4.112 1.00 90.00 77 GLY A C 1
ATOM 614 O O . GLY A 1 77 ? 1.699 -12.004 3.241 1.00 90.00 77 GLY A O 1
ATOM 615 N N . HIS A 1 78 ? 2.346 -10.023 4.055 1.00 89.75 78 HIS A N 1
ATOM 616 C CA . HIS A 1 78 ? 1.696 -9.216 3.023 1.00 89.75 78 HIS A CA 1
ATOM 617 C C . HIS A 1 78 ? 2.441 -9.232 1.685 1.00 89.75 78 HIS A C 1
ATOM 619 O O . HIS A 1 78 ? 1.835 -9.018 0.637 1.00 89.75 78 HIS A O 1
ATOM 625 N N . VAL A 1 79 ? 3.759 -9.433 1.722 1.00 93.12 79 VAL A N 1
ATOM 626 C CA . VAL A 1 79 ? 4.631 -9.510 0.543 1.00 93.12 79 VAL A CA 1
ATOM 627 C C . VAL A 1 79 ? 5.583 -10.690 0.686 1.00 93.12 79 VAL A C 1
ATOM 629 O O . VAL A 1 79 ? 5.898 -11.121 1.795 1.00 93.12 79 VAL A O 1
ATOM 632 N N . ARG A 1 80 ? 6.064 -11.200 -0.446 1.00 94.94 80 ARG A N 1
ATOM 633 C CA . ARG A 1 80 ? 7.057 -12.275 -0.508 1.00 94.94 80 ARG A CA 1
ATOM 634 C C . ARG A 1 80 ? 8.020 -12.038 -1.659 1.00 94.94 80 ARG A C 1
ATOM 636 O O . ARG A 1 80 ? 7.662 -11.382 -2.637 1.00 94.94 80 ARG A O 1
ATOM 643 N N . GLU A 1 81 ? 9.203 -12.628 -1.562 1.00 95.69 81 GLU A N 1
ATOM 644 C CA . GLU A 1 81 ? 10.136 -12.670 -2.682 1.00 95.69 81 GLU A CA 1
ATOM 645 C C . GLU A 1 81 ? 9.505 -13.369 -3.893 1.00 95.69 81 GLU A C 1
ATOM 647 O O . GLU A 1 81 ? 8.722 -14.322 -3.776 1.00 95.69 81 GLU A O 1
ATOM 652 N N . SER A 1 82 ? 9.840 -12.858 -5.073 1.00 94.31 82 SER A N 1
ATOM 653 C CA . SER A 1 82 ? 9.304 -13.313 -6.347 1.00 94.31 82 SER A CA 1
ATOM 654 C C . SER A 1 82 ? 10.395 -13.284 -7.408 1.00 94.31 82 SER A C 1
ATOM 656 O O . SER A 1 82 ? 11.231 -12.386 -7.425 1.00 94.31 82 SER A O 1
ATOM 658 N N . ILE A 1 83 ? 10.338 -14.244 -8.328 1.00 93.81 83 ILE A N 1
ATOM 659 C CA . ILE A 1 83 ? 11.160 -14.303 -9.546 1.00 93.81 83 ILE A CA 1
ATOM 660 C C . ILE A 1 83 ? 10.360 -13.835 -10.771 1.00 93.81 83 ILE A C 1
ATOM 662 O O . ILE A 1 83 ? 10.523 -14.352 -11.874 1.00 93.81 83 ILE A O 1
ATOM 666 N N . SER A 1 84 ? 9.423 -12.906 -10.559 1.00 90.69 84 SER A N 1
ATOM 667 C CA . SER A 1 84 ? 8.534 -12.408 -11.607 1.00 90.69 84 SER A CA 1
ATOM 668 C C . SER A 1 84 ? 9.335 -11.846 -12.785 1.00 90.69 84 SER A C 1
ATOM 670 O O . SER A 1 84 ? 10.272 -11.078 -12.566 1.00 90.69 84 SER A O 1
ATOM 672 N N . PRO A 1 85 ? 8.922 -12.113 -14.036 1.00 88.81 85 PRO A N 1
ATOM 673 C CA . PRO A 1 85 ? 9.485 -11.423 -15.191 1.00 88.81 85 PRO A CA 1
ATOM 674 C C . PRO A 1 85 ? 9.048 -9.946 -15.276 1.00 88.81 85 PRO A C 1
ATOM 676 O O . PRO A 1 85 ? 9.389 -9.271 -16.239 1.00 88.81 85 PRO A O 1
ATOM 679 N N . HIS A 1 86 ? 8.303 -9.447 -14.282 1.00 90.25 86 HIS A N 1
ATOM 680 C CA . HIS A 1 86 ? 7.748 -8.099 -14.210 1.00 90.25 86 HIS A CA 1
ATOM 681 C C . HIS A 1 86 ? 8.349 -7.361 -13.023 1.00 90.25 86 HIS A C 1
ATOM 683 O O . HIS A 1 86 ? 8.380 -7.895 -11.911 1.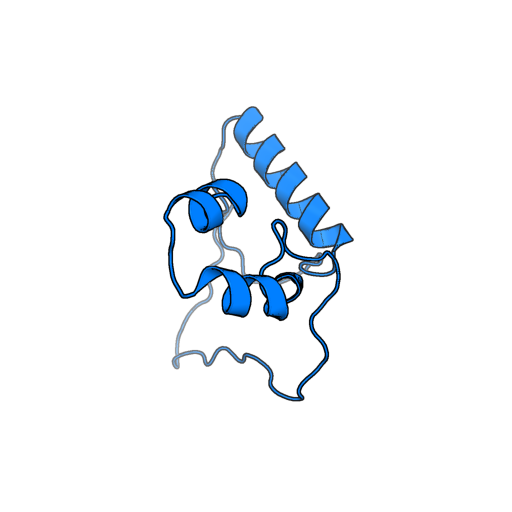00 90.25 86 HIS A O 1
ATOM 689 N N . SER A 1 87 ? 8.735 -6.108 -13.236 1.00 91.75 87 SER A N 1
ATOM 690 C CA . SER A 1 87 ? 9.241 -5.234 -12.186 1.00 91.75 87 SER A CA 1
ATOM 691 C C . SER A 1 87 ? 8.781 -3.796 -12.395 1.00 91.75 87 SER A C 1
ATOM 693 O O . SER A 1 87 ? 8.801 -3.262 -13.506 1.00 91.75 87 SER A O 1
ATOM 695 N N . SER A 1 88 ? 8.382 -3.155 -11.300 1.00 93.00 88 SER A N 1
ATOM 696 C CA . SER A 1 88 ? 8.068 -1.728 -11.246 1.00 93.00 88 SER A CA 1
ATOM 697 C C . SER A 1 88 ? 8.909 -1.087 -10.141 1.00 93.00 88 SER A C 1
ATOM 699 O O . SER A 1 88 ? 9.093 -1.720 -9.101 1.00 93.00 88 SER A O 1
ATOM 701 N N . PRO A 1 89 ? 9.450 0.123 -10.353 1.00 93.00 89 PRO A N 1
ATOM 702 C CA . PRO A 1 89 ? 10.277 0.790 -9.359 1.00 93.00 89 PRO A CA 1
ATOM 703 C C . PRO A 1 89 ? 9.432 1.243 -8.165 1.00 93.00 89 PRO A C 1
ATOM 705 O O . PRO A 1 89 ? 8.265 1.606 -8.314 1.00 93.00 89 PRO A O 1
ATOM 708 N N . THR A 1 90 ? 10.052 1.266 -6.992 1.00 93.50 90 THR A N 1
ATOM 709 C CA . THR A 1 90 ? 9.495 1.808 -5.748 1.00 93.50 90 THR A CA 1
ATOM 710 C C . THR A 1 90 ? 10.124 3.166 -5.439 1.00 93.50 90 THR A C 1
ATOM 712 O O . THR A 1 90 ? 11.220 3.467 -5.921 1.00 93.50 90 THR A O 1
ATOM 715 N N . PHE A 1 91 ? 9.433 3.993 -4.661 1.00 89.88 91 PHE A N 1
ATOM 716 C CA . PHE A 1 91 ? 9.830 5.358 -4.315 1.00 89.88 91 PHE A CA 1
ATOM 717 C C . PHE A 1 91 ? 9.463 5.666 -2.865 1.00 89.88 91 PHE A C 1
ATOM 719 O O . PHE A 1 91 ? 8.551 4.998 -2.333 1.00 89.88 91 PHE A O 1
#

Solvent-accessible surface area (backbone atoms only — not comparable to full-atom values): 6175 Å² total; per-residue (Å²): 134,53,73,66,58,43,55,74,66,69,47,86,57,39,67,63,53,57,76,48,39,83,81,62,55,97,59,86,70,59,66,73,77,80,89,80,89,76,78,94,79,84,87,76,63,92,89,68,77,79,56,70,43,72,71,69,94,66,59,71,69,59,50,48,54,51,52,55,50,50,51,56,34,37,77,22,68,76,45,75,94,76,89,63,92,54,36,75,59,82,133

Mean predicted aligned error: 6.51 Å

Foldseek 3Di:
DDLVVCVVVVPPCSVVCVVVVVVVDPDDDLEDPDDPVDDDDDDDDPPDDAAPDDADDDDPVVVVVVVVVVVSNVSSVNDDDDPDSHDDYDD

InterPro domains:
  IPR043502 DNA/RNA polymerase superfamily [SSF56672] (17-91)

Secondary structure (DSSP, 8-state):
--HHHHHHTT-TTHHHHHHTTTTS-SS--SSPPPP-S-----PPPTTPPPPBPPPPP--HHHHHHHHHHHHHHHHTTS------S-B----

Nearest PDB structures (foldseek):
  4ol8-assembly1_A  TM=7.324E-01  e=5.021E-01  Saccharomyces cerevisiae
  4hkq-assembly1_A  TM=9.076E-01  e=2.404E+00  Xenotropic MuLV-related virus VP62
  4ol8-assembly2_F  TM=7.889E-01  e=1.831E+00  Saccharomyces cerevisiae